Protein AF-A0A1Y6MAD8-F1 (afdb_monomer_lite)

Foldseek 3Di:
DDKFLALVCLVVPPDDPLLNVLVLCVQCVVPVSDRVSSSVVCVVLVEIEAEDDLPDALVNQVPDDPVSVVQLVQQLVAWPDKEPSDPFKIKTWDADDPSRHTYIYIYTCPRPHPSSVSSVVRHPD

Organism: NCBI:txid2204296

Radius of gyration: 13.49 Å; chains: 1; bounding box: 31×33×32 Å

Secondary structure (DSSP, 8-state):
-EEE--GGGGGGS---HHHHHHHHHHHHGGGTT-HHHHHHHHHHTT-EEEEE-TT--HHHHHTS-HHHHHHHHHHHHS-SEEE-SSSSEEEEEEE-STTS-EEEEEEETT---HHHHHHHHTTT-

pLDDT: mean 92.73, std 5.63, range [48.78, 97.12]

Sequence (125 aa):
MKLIKNIHDIAQLGLAPDIEQALIHNLTEPFDFDIEVTQATWNEINTTLYYIEPSDSDESLSQEDEAAQSMLRFVKNYPEFVDAISDSHLLALAIFTSDGGGCYVFASKLSQTHIVNELKIHLNN

Structure (mmCIF, N/CA/C/O backbone):
data_AF-A0A1Y6MAD8-F1
#
_entry.id   AF-A0A1Y6MAD8-F1
#
loop_
_atom_site.group_PDB
_atom_site.id
_atom_site.type_symbol
_atom_site.label_atom_id
_atom_site.label_alt_id
_atom_site.label_comp_id
_atom_site.label_asym_id
_atom_site.label_entity_id
_atom_site.label_seq_id
_atom_site.pdbx_PDB_ins_code
_atom_site.Cartn_x
_atom_site.Cartn_y
_atom_site.Cartn_z
_atom_site.occupancy
_atom_site.B_iso_or_equiv
_atom_site.auth_seq_id
_atom_site.auth_comp_id
_atom_site.auth_asym_id
_atom_site.auth_atom_id
_atom_site.pdbx_PDB_model_num
ATOM 1 N N . MET A 1 1 ? 1.267 6.493 11.642 1.00 93.69 1 MET A N 1
ATOM 2 C CA . MET A 1 1 ? 1.362 5.918 10.284 1.00 93.69 1 MET A CA 1
ATOM 3 C C . MET A 1 1 ? 2.820 5.665 9.942 1.00 93.69 1 MET A C 1
ATOM 5 O O . MET A 1 1 ? 3.694 6.364 10.445 1.00 93.69 1 MET A O 1
ATOM 9 N N . LYS A 1 2 ? 3.103 4.685 9.077 1.00 94.50 2 LYS A N 1
ATOM 10 C CA . LYS A 1 2 ? 4.455 4.440 8.548 1.00 94.50 2 LYS A CA 1
ATOM 11 C C . LYS A 1 2 ? 4.516 4.716 7.051 1.00 94.50 2 LYS A C 1
ATOM 13 O O . LYS A 1 2 ? 3.638 4.287 6.309 1.00 94.50 2 LYS A O 1
ATOM 18 N N . LEU A 1 3 ? 5.569 5.407 6.619 1.00 95.38 3 LEU A N 1
ATOM 19 C CA . LEU A 1 3 ? 5.901 5.615 5.211 1.00 95.38 3 LEU A CA 1
ATOM 20 C C . LEU A 1 3 ? 6.999 4.634 4.798 1.00 95.38 3 LEU A C 1
ATOM 22 O O . LEU A 1 3 ? 8.073 4.610 5.395 1.00 95.38 3 LEU A O 1
ATOM 26 N N . ILE A 1 4 ? 6.731 3.871 3.748 1.00 96.12 4 ILE A N 1
ATOM 27 C CA . ILE A 1 4 ? 7.609 2.862 3.177 1.00 96.12 4 ILE A CA 1
ATOM 28 C C . ILE A 1 4 ? 7.982 3.304 1.763 1.00 96.12 4 ILE A C 1
ATOM 30 O O . ILE A 1 4 ? 7.124 3.510 0.905 1.00 96.12 4 ILE A O 1
ATOM 34 N N . LYS A 1 5 ? 9.284 3.467 1.530 1.00 94.69 5 LYS A N 1
ATOM 35 C CA . LYS A 1 5 ? 9.858 3.763 0.205 1.00 94.69 5 LYS A CA 1
ATOM 36 C C . LYS A 1 5 ? 10.658 2.590 -0.352 1.00 94.69 5 LYS A C 1
ATOM 38 O O . LYS A 1 5 ? 10.936 2.549 -1.547 1.00 94.69 5 LYS A O 1
ATOM 43 N N . ASN A 1 6 ? 11.047 1.667 0.527 1.00 94.62 6 ASN A N 1
ATOM 44 C CA . ASN A 1 6 ? 11.770 0.467 0.169 1.00 94.62 6 ASN A CA 1
ATOM 45 C C . ASN A 1 6 ? 10.923 -0.769 0.484 1.00 94.62 6 ASN A C 1
ATOM 47 O O . ASN A 1 6 ? 10.481 -0.949 1.615 1.00 94.62 6 ASN A O 1
ATOM 51 N N . ILE A 1 7 ? 10.703 -1.621 -0.510 1.00 93.19 7 ILE A N 1
ATOM 52 C CA . ILE A 1 7 ? 9.883 -2.833 -0.394 1.00 93.19 7 ILE A CA 1
ATOM 53 C C . ILE A 1 7 ? 10.481 -3.805 0.624 1.00 93.19 7 ILE A C 1
ATOM 55 O O . ILE A 1 7 ? 9.743 -4.468 1.348 1.00 93.19 7 ILE A O 1
ATOM 59 N N . HIS A 1 8 ? 11.807 -3.835 0.760 1.00 91.81 8 HIS A N 1
ATOM 60 C CA . HIS A 1 8 ? 12.489 -4.663 1.756 1.00 91.81 8 HIS A CA 1
ATOM 61 C C . HIS A 1 8 ? 12.163 -4.250 3.202 1.00 91.81 8 HIS A C 1
ATOM 63 O O . HIS A 1 8 ? 12.273 -5.073 4.112 1.00 91.81 8 HIS A O 1
ATOM 69 N N . ASP A 1 9 ? 11.696 -3.017 3.435 1.00 94.81 9 ASP A N 1
ATOM 70 C CA . ASP A 1 9 ? 11.281 -2.557 4.767 1.00 94.81 9 ASP A CA 1
ATOM 71 C C . ASP A 1 9 ? 9.919 -3.135 5.192 1.00 94.81 9 ASP A C 1
ATOM 73 O O . ASP A 1 9 ? 9.567 -3.074 6.372 1.00 94.81 9 ASP A O 1
ATOM 77 N N . ILE A 1 10 ? 9.162 -3.752 4.274 1.00 93.12 10 ILE A N 1
ATOM 78 C CA . ILE A 1 10 ? 7.871 -4.387 4.585 1.00 93.12 10 ILE A CA 1
ATOM 79 C C . ILE A 1 10 ? 8.048 -5.515 5.612 1.00 93.12 10 ILE A C 1
ATOM 81 O O . ILE A 1 10 ? 7.243 -5.629 6.537 1.00 93.12 10 ILE A O 1
ATOM 85 N N . ALA A 1 11 ? 9.148 -6.271 5.534 1.00 90.12 11 ALA A N 1
ATOM 86 C CA . ALA A 1 11 ? 9.469 -7.335 6.491 1.00 90.12 11 ALA A CA 1
ATOM 87 C C . ALA A 1 11 ? 9.667 -6.820 7.935 1.00 90.12 11 ALA A C 1
ATOM 89 O O . ALA A 1 11 ? 9.636 -7.584 8.900 1.00 90.12 11 ALA A O 1
ATOM 90 N N . GLN A 1 12 ? 9.874 -5.510 8.112 1.00 91.06 12 GLN A N 1
ATOM 91 C CA . GLN A 1 12 ? 10.049 -4.875 9.421 1.00 91.06 12 GLN A CA 1
ATOM 92 C C . GLN A 1 12 ? 8.729 -4.357 10.010 1.00 91.06 12 GLN A C 1
ATOM 94 O O . GLN A 1 12 ? 8.705 -3.866 11.141 1.00 91.06 12 GLN A O 1
ATOM 99 N N . LEU A 1 13 ? 7.615 -4.472 9.278 1.00 90.00 13 LEU A N 1
ATOM 100 C CA . LEU A 1 13 ? 6.307 -3.998 9.731 1.00 90.00 13 LEU A CA 1
ATOM 101 C C . LEU A 1 13 ? 5.679 -4.900 10.802 1.00 90.00 13 LEU A C 1
ATOM 103 O O . LEU A 1 13 ? 4.738 -4.472 11.470 1.00 90.00 13 LEU A O 1
ATOM 107 N N . GLY A 1 14 ? 6.203 -6.117 10.993 1.00 90.06 14 GLY A N 1
ATOM 108 C CA . GLY A 1 14 ? 5.690 -7.070 11.980 1.00 90.06 14 GLY A CA 1
ATOM 109 C C . GLY A 1 14 ? 4.294 -7.592 11.634 1.00 90.06 14 GLY A C 1
ATOM 110 O O . GLY A 1 14 ? 3.493 -7.855 12.532 1.00 90.06 14 GLY A O 1
ATOM 111 N N . LEU A 1 15 ? 3.988 -7.691 10.337 1.00 91.94 15 LEU A N 1
ATOM 112 C CA . LEU A 1 15 ? 2.735 -8.246 9.833 1.00 91.94 15 LEU A CA 1
ATOM 113 C C . LEU A 1 15 ? 2.720 -9.772 9.997 1.00 91.94 15 LEU A C 1
ATOM 115 O O . LEU A 1 15 ? 3.758 -10.413 10.170 1.00 91.94 15 LEU A O 1
ATOM 119 N N . ALA A 1 16 ? 1.529 -10.370 9.944 1.00 92.88 16 ALA A N 1
ATOM 120 C CA . ALA A 1 16 ? 1.436 -11.822 9.851 1.00 92.88 16 ALA A CA 1
ATOM 121 C C . ALA A 1 16 ? 2.032 -12.294 8.504 1.00 92.88 16 ALA A C 1
ATOM 123 O O . ALA A 1 16 ? 1.851 -11.595 7.502 1.00 92.88 16 ALA A O 1
ATOM 124 N N . PRO A 1 17 ? 2.721 -13.453 8.448 1.00 92.38 17 PRO A N 1
ATOM 125 C CA . PRO A 1 17 ? 3.435 -13.886 7.243 1.00 92.38 17 PRO A CA 1
ATOM 126 C C . PRO A 1 17 ? 2.563 -13.982 5.985 1.00 92.38 17 PRO A C 1
ATOM 128 O O . PRO A 1 17 ? 3.023 -13.678 4.891 1.00 92.38 17 PRO A O 1
ATOM 131 N N . ASP A 1 18 ? 1.301 -14.381 6.134 1.00 92.69 18 ASP A N 1
ATOM 132 C CA . ASP A 1 18 ? 0.318 -14.456 5.052 1.00 92.69 18 ASP A CA 1
ATOM 133 C C . ASP A 1 18 ? -0.035 -13.070 4.493 1.00 92.69 18 ASP A C 1
ATOM 135 O O . ASP A 1 18 ? -0.110 -12.886 3.279 1.00 92.69 18 ASP A O 1
ATOM 139 N N . ILE A 1 19 ? -0.191 -12.076 5.371 1.00 94.06 19 ILE A N 1
ATOM 140 C CA . ILE A 1 19 ? -0.493 -10.691 4.996 1.00 94.06 19 ILE A CA 1
ATOM 141 C C . ILE A 1 19 ? 0.719 -10.044 4.325 1.00 94.06 19 ILE A C 1
ATOM 143 O O . ILE A 1 19 ? 0.568 -9.347 3.326 1.00 94.06 19 ILE A O 1
ATOM 147 N N . GLU A 1 20 ? 1.916 -10.282 4.861 1.00 94.50 20 GLU A N 1
ATOM 148 C CA . GLU A 1 20 ? 3.169 -9.789 4.289 1.00 94.50 20 GLU A CA 1
ATOM 149 C C . GLU A 1 20 ? 3.382 -10.328 2.871 1.00 94.50 20 GLU A C 1
ATOM 151 O O . GLU A 1 20 ? 3.619 -9.555 1.943 1.00 94.50 20 GLU A O 1
ATOM 156 N N . GLN A 1 21 ? 3.234 -11.643 2.687 1.00 93.44 21 GLN A N 1
ATOM 157 C CA . GLN A 1 21 ? 3.355 -12.277 1.376 1.00 93.44 21 GLN A CA 1
ATOM 158 C C . GLN A 1 21 ? 2.311 -11.752 0.393 1.00 93.44 21 GLN A C 1
ATOM 160 O O . GLN A 1 21 ? 2.657 -11.450 -0.747 1.00 93.44 21 GLN A O 1
ATOM 165 N N . ALA A 1 22 ? 1.056 -11.603 0.828 1.00 94.25 22 ALA A N 1
ATOM 166 C CA . ALA A 1 22 ? 0.001 -11.045 -0.009 1.00 94.25 22 ALA A CA 1
ATOM 167 C C . ALA A 1 22 ? 0.298 -9.594 -0.412 1.00 94.25 22 ALA A C 1
ATOM 169 O O . ALA A 1 22 ? 0.118 -9.233 -1.573 1.00 94.25 22 ALA A O 1
ATOM 170 N N . LEU A 1 23 ? 0.794 -8.771 0.516 1.00 95.62 23 LEU A N 1
ATOM 171 C CA . LEU A 1 23 ? 1.191 -7.395 0.229 1.00 95.62 23 LEU A CA 1
ATOM 172 C C . LEU A 1 23 ? 2.326 -7.348 -0.792 1.00 95.62 23 LEU A C 1
ATOM 174 O O . LEU A 1 23 ? 2.171 -6.696 -1.819 1.00 95.62 23 LEU A O 1
ATOM 178 N N . ILE A 1 24 ? 3.424 -8.071 -0.559 1.00 95.38 24 ILE A N 1
ATOM 179 C CA . ILE A 1 24 ? 4.559 -8.103 -1.493 1.00 95.38 24 ILE A CA 1
ATOM 180 C C . ILE A 1 24 ? 4.100 -8.594 -2.867 1.00 95.38 24 ILE A C 1
ATOM 182 O O . ILE A 1 24 ? 4.400 -7.944 -3.860 1.00 95.38 24 ILE A O 1
ATOM 186 N N . HIS A 1 25 ? 3.321 -9.677 -2.923 1.00 94.62 25 HIS A N 1
ATOM 187 C CA . HIS A 1 25 ? 2.791 -10.216 -4.174 1.00 94.62 25 HIS A CA 1
ATOM 188 C C . HIS A 1 25 ? 1.994 -9.174 -4.967 1.00 94.62 25 HIS A C 1
ATOM 190 O O . HIS A 1 25 ? 2.193 -9.051 -6.168 1.00 94.62 25 HIS A O 1
ATOM 196 N 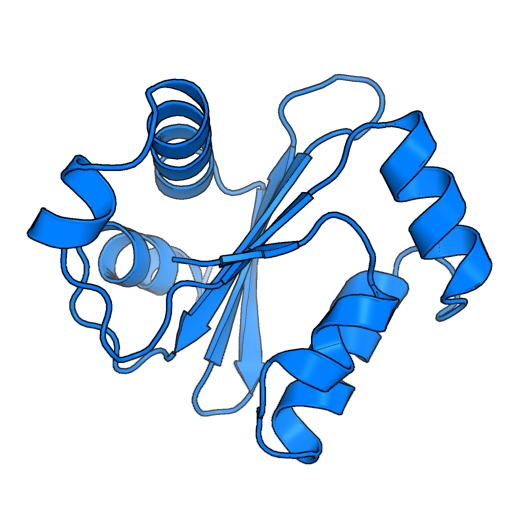N . ASN A 1 26 ? 1.110 -8.410 -4.316 1.00 94.56 26 ASN A N 1
ATOM 197 C CA . ASN A 1 26 ? 0.322 -7.376 -4.995 1.00 94.56 26 ASN A CA 1
ATOM 198 C C . ASN A 1 26 ? 1.179 -6.189 -5.457 1.00 94.56 26 ASN A C 1
ATOM 200 O O . ASN A 1 26 ? 0.937 -5.640 -6.524 1.00 94.56 26 ASN A O 1
ATOM 204 N N . LEU A 1 27 ? 2.190 -5.789 -4.679 1.00 94.94 27 LEU A N 1
ATOM 205 C CA . LEU A 1 27 ? 3.062 -4.671 -5.055 1.00 94.94 27 LEU A CA 1
ATOM 206 C C . LEU A 1 27 ? 4.005 -5.024 -6.214 1.00 94.94 27 LEU A C 1
ATOM 208 O O . LEU A 1 27 ? 4.383 -4.130 -6.970 1.00 94.94 27 LEU A O 1
ATOM 212 N N . THR A 1 28 ? 4.394 -6.296 -6.345 1.00 95.50 28 THR A N 1
ATOM 213 C CA . THR A 1 28 ? 5.316 -6.766 -7.389 1.00 95.50 28 THR A CA 1
ATOM 214 C C . THR A 1 28 ? 4.614 -7.372 -8.608 1.00 95.50 28 THR A C 1
ATOM 216 O O . THR A 1 28 ? 5.266 -7.564 -9.633 1.00 95.50 28 THR A O 1
ATOM 219 N N . GLU A 1 29 ? 3.304 -7.638 -8.548 1.00 94.38 29 GLU A N 1
ATOM 220 C CA . GLU A 1 29 ? 2.513 -8.191 -9.663 1.00 94.38 29 GLU A CA 1
ATOM 221 C C . GLU A 1 29 ? 2.683 -7.414 -10.984 1.00 94.38 29 GLU A C 1
ATOM 223 O O . GLU A 1 29 ? 2.936 -8.058 -12.006 1.00 94.38 29 GLU A O 1
ATOM 228 N N . PRO A 1 30 ? 2.682 -6.063 -11.007 1.00 91.25 30 PRO A N 1
ATOM 229 C CA . PRO A 1 30 ? 2.884 -5.311 -12.250 1.00 91.25 30 PRO A CA 1
ATOM 230 C C . PRO A 1 30 ? 4.299 -5.431 -12.843 1.00 91.25 30 PRO A C 1
ATOM 232 O O . PRO A 1 30 ? 4.541 -4.963 -13.955 1.00 91.25 30 PRO A O 1
ATOM 235 N N . PHE A 1 31 ? 5.238 -6.023 -12.101 1.00 93.62 31 PHE A N 1
ATOM 236 C CA . PHE A 1 31 ? 6.672 -6.065 -12.394 1.00 93.62 31 PHE A CA 1
ATOM 237 C C . PHE A 1 31 ? 7.196 -7.507 -12.428 1.00 93.62 31 PHE A C 1
ATOM 239 O O . PHE A 1 31 ? 8.293 -7.793 -11.945 1.00 93.62 31 PHE A O 1
ATOM 246 N N . ASP A 1 32 ? 6.387 -8.431 -12.953 1.00 94.56 32 ASP A N 1
ATOM 247 C CA . ASP A 1 32 ? 6.713 -9.858 -13.084 1.00 94.56 32 ASP A CA 1
ATOM 248 C C . ASP A 1 32 ? 7.097 -10.531 -11.751 1.00 94.56 32 ASP A C 1
ATOM 250 O O . ASP A 1 32 ? 7.845 -11.511 -11.717 1.00 94.56 32 ASP A O 1
ATOM 254 N N . PHE A 1 33 ? 6.566 -10.013 -10.640 1.00 94.19 33 PHE A N 1
ATOM 255 C CA . PHE A 1 33 ? 6.862 -10.453 -9.277 1.00 94.19 33 PHE A CA 1
ATOM 256 C C . PHE A 1 33 ? 8.332 -10.284 -8.850 1.00 94.19 33 PHE A C 1
ATOM 258 O O . PHE A 1 33 ? 8.768 -10.897 -7.871 1.00 94.19 33 PHE A O 1
ATOM 265 N N . ASP A 1 34 ? 9.100 -9.435 -9.540 1.00 96.50 34 ASP A N 1
ATOM 266 C CA . ASP A 1 34 ? 10.504 -9.166 -9.229 1.00 96.50 34 ASP A CA 1
ATOM 267 C C . ASP A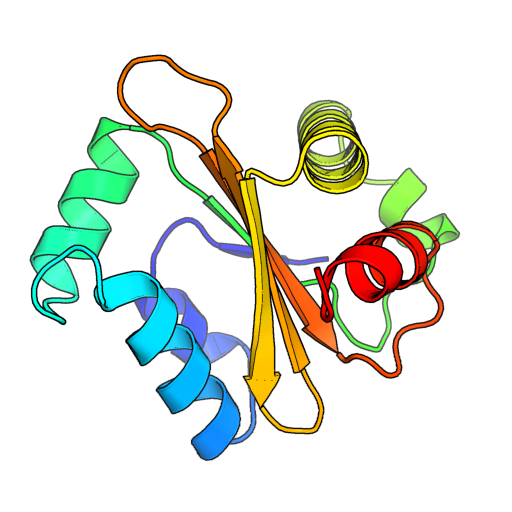 1 34 ? 10.641 -7.963 -8.282 1.00 96.50 34 ASP A C 1
ATOM 269 O O . ASP A 1 34 ? 10.323 -6.818 -8.620 1.00 96.50 34 ASP A O 1
ATOM 273 N N . ILE A 1 35 ? 11.131 -8.223 -7.067 1.00 95.00 35 ILE A N 1
ATOM 274 C CA . ILE A 1 35 ? 11.301 -7.206 -6.018 1.00 95.00 35 ILE A CA 1
ATOM 275 C C . ILE A 1 35 ? 12.315 -6.133 -6.428 1.00 95.00 35 ILE A C 1
ATOM 277 O O . ILE A 1 35 ? 12.100 -4.955 -6.146 1.00 95.00 35 ILE A O 1
ATOM 281 N N . GLU A 1 36 ? 13.407 -6.511 -7.093 1.00 96.19 36 GLU A N 1
ATOM 282 C CA . GLU A 1 36 ? 14.469 -5.571 -7.452 1.00 96.19 36 GLU A CA 1
ATOM 283 C C . GLU A 1 36 ? 14.021 -4.658 -8.594 1.00 96.19 36 GLU A C 1
ATOM 285 O O . GLU A 1 36 ? 14.275 -3.452 -8.550 1.00 96.19 36 GLU A O 1
ATOM 290 N N . VAL A 1 37 ? 13.286 -5.199 -9.573 1.00 96.31 37 VAL A N 1
ATOM 291 C CA . VAL A 1 37 ? 12.648 -4.395 -10.629 1.00 96.31 37 VAL A CA 1
ATOM 292 C C . VAL A 1 37 ? 11.612 -3.454 -10.023 1.00 96.31 37 VAL A C 1
ATOM 294 O O . VAL A 1 37 ? 11.659 -2.253 -10.283 1.00 96.31 37 VAL A O 1
ATOM 297 N N . THR A 1 38 ? 10.736 -3.967 -9.154 1.00 95.81 38 THR A N 1
ATOM 298 C CA . THR A 1 38 ? 9.714 -3.153 -8.480 1.00 95.81 38 THR A CA 1
ATOM 299 C C . THR A 1 38 ? 10.359 -2.001 -7.704 1.00 95.81 38 THR A C 1
ATOM 301 O O . THR A 1 38 ? 9.958 -0.847 -7.853 1.00 95.81 38 THR A O 1
ATOM 304 N N . GLN A 1 39 ? 11.408 -2.280 -6.924 1.00 96.25 39 GLN A N 1
ATOM 305 C CA . GLN A 1 39 ? 12.127 -1.262 -6.160 1.00 96.25 39 GLN A CA 1
ATOM 306 C C . GLN A 1 39 ? 12.816 -0.231 -7.061 1.00 96.25 39 GLN A C 1
ATOM 308 O O . GLN A 1 39 ? 12.796 0.966 -6.757 1.00 96.25 39 GLN A O 1
ATOM 313 N N . ALA A 1 40 ? 13.447 -0.676 -8.151 1.00 96.38 40 ALA A N 1
ATOM 314 C CA . ALA A 1 40 ? 14.090 0.214 -9.109 1.00 96.38 40 ALA A CA 1
ATOM 315 C C . ALA A 1 40 ? 13.066 1.166 -9.740 1.00 96.38 40 ALA A C 1
ATOM 317 O O . ALA A 1 40 ? 13.301 2.375 -9.765 1.00 96.38 40 ALA A O 1
ATOM 318 N N . THR A 1 41 ? 11.905 0.648 -10.147 1.00 94.31 41 THR A N 1
ATOM 319 C CA . THR A 1 41 ? 10.819 1.471 -10.679 1.00 94.31 41 THR A CA 1
ATOM 320 C C . THR A 1 41 ? 10.275 2.425 -9.622 1.00 94.31 41 THR A C 1
ATOM 322 O O . THR A 1 41 ? 10.165 3.615 -9.895 1.00 94.31 41 THR A O 1
ATOM 325 N N . TRP A 1 42 ? 10.020 1.977 -8.389 1.00 95.00 42 TRP A N 1
ATOM 326 C CA . TRP A 1 42 ? 9.554 2.868 -7.317 1.00 95.00 42 TRP A CA 1
ATOM 327 C C . TRP A 1 42 ? 10.491 4.053 -7.087 1.00 95.00 42 TRP A C 1
ATOM 329 O O . TRP A 1 42 ? 10.020 5.171 -6.886 1.00 95.00 42 TRP A O 1
ATOM 339 N N . ASN A 1 43 ? 11.802 3.826 -7.170 1.00 95.00 43 ASN A N 1
ATOM 340 C CA . ASN A 1 43 ? 12.795 4.892 -7.070 1.00 95.00 43 ASN A CA 1
ATOM 341 C C . ASN A 1 43 ? 12.747 5.855 -8.268 1.00 95.00 43 ASN A C 1
ATOM 343 O O . ASN A 1 43 ? 12.941 7.053 -8.082 1.00 95.00 43 ASN A O 1
ATOM 347 N N . GLU A 1 44 ? 12.498 5.352 -9.479 1.00 94.62 44 GLU A N 1
ATOM 348 C CA . GLU A 1 44 ? 12.421 6.158 -10.703 1.00 94.62 44 GLU A CA 1
ATOM 349 C C . GLU A 1 44 ? 11.192 7.078 -10.706 1.00 94.62 44 GLU A C 1
ATOM 351 O O . GLU A 1 44 ? 11.322 8.283 -10.920 1.00 94.62 44 GLU A O 1
ATOM 356 N N . ILE A 1 45 ? 10.016 6.529 -10.390 1.00 93.12 45 ILE A N 1
ATOM 357 C CA . ILE A 1 45 ? 8.728 7.247 -10.430 1.00 93.12 45 ILE A CA 1
ATOM 358 C C . ILE A 1 45 ? 8.272 7.760 -9.054 1.00 93.12 45 ILE A C 1
ATOM 360 O O . ILE A 1 45 ? 7.134 8.190 -8.888 1.00 93.12 45 ILE A O 1
ATOM 364 N N . ASN A 1 46 ? 9.154 7.733 -8.049 1.00 91.19 46 ASN A N 1
ATOM 365 C CA . ASN A 1 46 ? 8.899 8.188 -6.673 1.00 91.19 46 ASN A CA 1
ATOM 366 C C . ASN A 1 46 ? 7.647 7.568 -6.024 1.00 91.19 46 ASN A C 1
ATOM 368 O O . ASN A 1 46 ? 6.923 8.236 -5.281 1.00 91.19 46 ASN A O 1
ATOM 372 N N . THR A 1 47 ? 7.400 6.286 -6.290 1.00 93.19 47 THR A N 1
ATOM 373 C CA . THR A 1 47 ? 6.266 5.568 -5.701 1.00 93.19 47 THR A CA 1
ATOM 374 C C . THR A 1 47 ? 6.524 5.245 -4.236 1.00 93.19 47 THR A C 1
ATOM 376 O O . THR A 1 47 ? 7.646 4.939 -3.829 1.00 93.19 47 THR A O 1
ATOM 379 N N . THR A 1 48 ? 5.475 5.343 -3.424 1.00 94.88 48 THR A N 1
ATOM 380 C CA . THR A 1 48 ? 5.556 5.123 -1.975 1.00 94.88 48 THR A CA 1
ATOM 381 C C . THR A 1 48 ? 4.377 4.316 -1.453 1.00 94.88 48 THR A C 1
ATOM 383 O O . THR A 1 48 ? 3.334 4.239 -2.096 1.00 94.88 48 THR A O 1
ATOM 386 N N . LEU A 1 49 ? 4.531 3.731 -0.268 1.00 96.75 49 LEU A N 1
ATOM 387 C CA . LEU A 1 49 ? 3.482 3.021 0.452 1.00 96.75 49 LEU A CA 1
ATOM 388 C C . LEU A 1 49 ? 3.277 3.647 1.831 1.00 96.75 49 LEU A C 1
ATOM 390 O O . LEU A 1 49 ? 4.211 3.771 2.617 1.00 96.75 49 LEU A O 1
ATOM 394 N N . TYR A 1 50 ? 2.035 3.983 2.147 1.00 96.62 50 TYR A N 1
ATOM 395 C CA . TYR A 1 50 ? 1.605 4.394 3.473 1.00 96.62 50 TYR A CA 1
ATOM 396 C C . TYR A 1 50 ? 0.907 3.230 4.168 1.00 96.62 50 TYR A C 1
ATOM 398 O O . TYR A 1 50 ? -0.126 2.747 3.706 1.00 96.62 50 TYR A O 1
ATOM 406 N N . TYR A 1 51 ? 1.454 2.788 5.297 1.00 96.75 51 TYR A N 1
ATOM 407 C CA . TYR A 1 51 ? 0.806 1.819 6.169 1.00 96.75 51 TYR A CA 1
ATOM 408 C C . TYR A 1 51 ? 0.095 2.541 7.314 1.00 96.75 51 TYR A C 1
ATOM 410 O O . TYR A 1 51 ? 0.740 3.148 8.177 1.00 96.75 51 TYR A O 1
ATOM 418 N N . ILE A 1 52 ? -1.237 2.465 7.311 1.00 96.44 52 ILE A N 1
ATOM 419 C CA . ILE A 1 52 ? -2.081 2.928 8.415 1.00 96.44 52 ILE A CA 1
ATOM 420 C C . ILE A 1 52 ? -2.135 1.807 9.446 1.00 96.44 52 ILE A C 1
ATOM 422 O O . ILE A 1 52 ? -2.764 0.765 9.231 1.00 96.44 52 ILE A O 1
ATOM 426 N N . GLU A 1 53 ? -1.456 2.027 10.565 1.00 94.12 53 GLU A N 1
ATOM 427 C CA . GLU A 1 53 ? -1.335 1.037 11.622 1.00 94.12 53 GLU A CA 1
ATOM 428 C C . GLU A 1 53 ? -2.676 0.874 12.356 1.00 94.12 53 GLU A C 1
ATOM 430 O O . GLU A 1 53 ? -3.458 1.820 12.450 1.00 94.12 53 GLU A O 1
ATOM 435 N N . PRO A 1 54 ? -2.959 -0.297 12.954 1.00 91.12 54 PRO A N 1
ATOM 436 C CA . PRO A 1 54 ? -4.173 -0.494 13.747 1.00 91.12 54 PRO A CA 1
ATOM 437 C 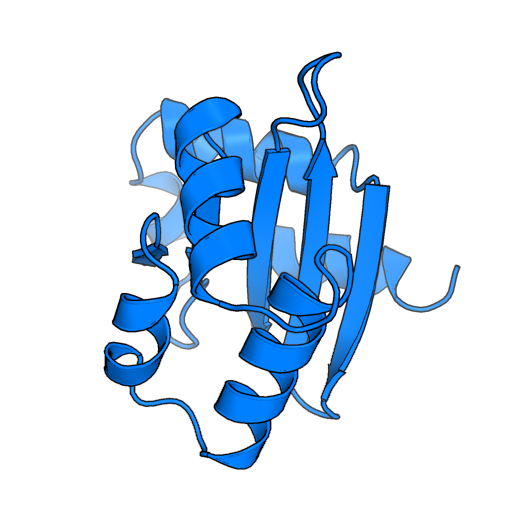C . PRO A 1 54 ? -4.331 0.487 14.920 1.00 91.12 54 PRO A C 1
ATOM 439 O O . PRO A 1 54 ? -5.445 0.696 15.392 1.00 91.12 54 PRO A O 1
ATOM 442 N N . SER A 1 55 ? -3.226 1.060 15.406 1.00 92.62 55 SER A N 1
ATOM 443 C CA . SER A 1 55 ? -3.206 2.076 16.462 1.00 92.62 55 SER A CA 1
ATOM 444 C C . SER A 1 55 ? -3.404 3.507 15.957 1.00 92.62 55 SER A C 1
ATOM 446 O O . SER A 1 55 ? -3.539 4.411 16.781 1.00 92.62 55 SER A O 1
ATOM 448 N N . ASP A 1 56 ? -3.379 3.736 14.640 1.00 95.31 56 ASP A N 1
ATOM 449 C CA . ASP A 1 56 ? -3.609 5.062 14.076 1.00 95.31 56 ASP A CA 1
ATOM 450 C C . ASP A 1 56 ? -5.079 5.478 14.222 1.00 95.31 56 ASP A C 1
ATOM 452 O O . ASP A 1 56 ? -6.010 4.680 14.106 1.00 95.31 56 ASP A O 1
ATOM 456 N N . SER A 1 57 ? -5.277 6.770 14.456 1.00 95.31 57 SER A N 1
ATOM 457 C CA . SER A 1 57 ? -6.576 7.431 14.556 1.00 95.31 57 SER A CA 1
ATOM 458 C C . SER A 1 57 ? -6.611 8.627 13.611 1.00 95.31 57 SER A C 1
ATOM 460 O O . SER A 1 57 ? -5.569 9.097 13.161 1.00 95.31 57 SER A O 1
ATOM 462 N N . ASP A 1 58 ? -7.793 9.172 13.329 1.00 94.69 58 ASP A N 1
ATOM 463 C CA . ASP A 1 58 ? -7.879 10.388 12.510 1.00 94.69 58 ASP A CA 1
ATOM 464 C C . ASP A 1 58 ? -7.125 11.568 13.145 1.00 94.69 58 ASP A C 1
ATOM 466 O O . ASP A 1 58 ? -6.551 12.390 12.433 1.00 94.69 58 ASP A O 1
ATOM 470 N N . GLU A 1 59 ? -7.060 11.620 14.481 1.00 95.06 59 GLU A N 1
ATOM 471 C CA . GLU A 1 59 ? -6.253 12.608 15.196 1.00 95.06 59 GLU A CA 1
ATOM 472 C C . GLU A 1 59 ? -4.762 12.413 14.904 1.00 95.06 59 GLU A C 1
ATOM 474 O O . GLU A 1 59 ? -4.107 13.375 14.510 1.00 95.06 59 GLU A O 1
ATOM 479 N N . SER A 1 60 ? -4.226 11.189 15.005 1.00 94.81 60 SER A N 1
ATOM 480 C CA . SER A 1 60 ? -2.803 10.948 14.719 1.00 94.81 60 SER A CA 1
ATOM 481 C C . SER A 1 60 ? -2.459 11.217 13.256 1.00 94.81 60 SER A C 1
ATOM 483 O O . SER A 1 60 ? -1.461 11.878 12.982 1.00 94.81 60 SER A O 1
ATOM 485 N N . LEU A 1 61 ? -3.323 10.807 12.323 1.00 94.19 61 LEU A N 1
ATOM 486 C CA . LEU A 1 61 ? -3.150 11.085 10.895 1.00 94.19 61 LEU A CA 1
ATOM 487 C C . LEU A 1 61 ? -3.198 12.590 10.581 1.00 94.19 61 LEU A C 1
ATOM 489 O O . LEU A 1 61 ? -2.518 13.046 9.666 1.00 94.19 61 LEU A O 1
ATOM 493 N N . SER A 1 62 ? -3.957 13.381 11.348 1.00 92.44 62 SER A N 1
ATOM 494 C CA . SER A 1 62 ? -4.013 14.844 11.186 1.00 92.44 62 SER A CA 1
ATOM 495 C C . SER A 1 62 ? -2.746 15.579 11.644 1.00 92.44 62 SER A C 1
ATOM 497 O O . SER A 1 62 ? -2.579 16.754 11.317 1.00 92.44 62 SER A O 1
ATOM 499 N N . GLN A 1 63 ? -1.874 14.910 12.410 1.00 94.12 63 GLN A N 1
ATOM 500 C CA . GLN A 1 63 ? -0.592 15.457 12.872 1.00 94.12 63 GLN A CA 1
ATOM 501 C C . GLN A 1 63 ? 0.582 15.119 11.942 1.00 94.12 63 GLN A C 1
ATOM 503 O O . GLN A 1 63 ? 1.686 15.617 12.158 1.00 94.12 63 GLN A O 1
ATOM 508 N N . GLU A 1 64 ? 0.362 14.286 10.921 1.00 94.69 64 GLU A N 1
ATOM 509 C CA . GLU A 1 64 ? 1.353 14.013 9.877 1.00 94.69 64 GLU A CA 1
ATOM 510 C C . GLU A 1 64 ? 1.656 15.288 9.071 1.00 94.69 64 GLU A C 1
ATOM 512 O O . GLU A 1 64 ? 0.882 16.249 9.074 1.00 94.69 64 GLU A O 1
ATOM 517 N N . ASP A 1 65 ? 2.783 15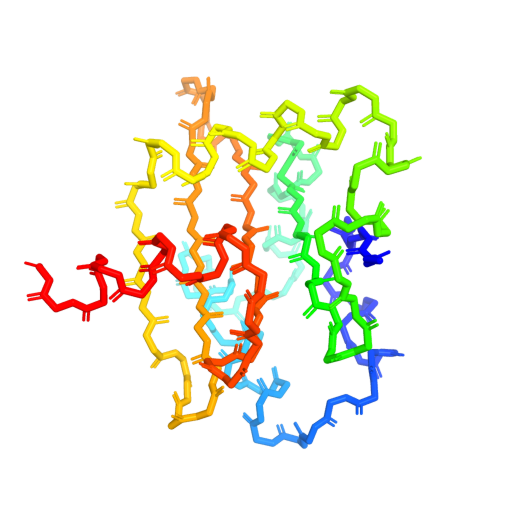.320 8.363 1.00 94.38 65 ASP A N 1
ATOM 518 C CA . ASP A 1 65 ? 3.143 16.492 7.563 1.00 94.38 65 ASP A CA 1
ATOM 519 C C . ASP A 1 65 ? 2.168 16.751 6.391 1.00 94.38 65 ASP A C 1
ATOM 521 O O . ASP A 1 65 ? 1.398 15.887 5.962 1.00 94.38 65 ASP A O 1
ATOM 525 N N . GLU A 1 66 ? 2.192 17.974 5.849 1.00 93.56 66 GLU A N 1
ATOM 526 C CA . GLU A 1 66 ? 1.272 18.389 4.778 1.00 93.56 66 GLU A CA 1
ATOM 527 C C . GLU A 1 66 ? 1.411 17.530 3.508 1.00 93.56 66 GLU A C 1
ATOM 529 O O . GLU A 1 66 ? 0.437 17.351 2.769 1.00 93.56 66 GLU A O 1
ATOM 534 N N . ALA A 1 67 ? 2.602 16.983 3.245 1.00 91.19 67 ALA A N 1
ATOM 535 C CA . ALA A 1 67 ? 2.836 16.131 2.086 1.00 91.19 67 ALA A CA 1
ATOM 536 C C . ALA A 1 67 ? 2.112 14.789 2.257 1.00 91.19 67 ALA A C 1
ATOM 538 O O . ALA A 1 67 ? 1.345 14.394 1.378 1.00 91.19 67 ALA A O 1
ATOM 539 N N . ALA A 1 68 ? 2.271 14.142 3.411 1.00 93.06 68 ALA A N 1
ATOM 540 C CA . ALA A 1 68 ? 1.556 12.928 3.776 1.00 93.06 68 ALA A CA 1
ATOM 541 C C . ALA A 1 68 ? 0.038 13.146 3.769 1.00 93.06 68 ALA A C 1
ATOM 543 O O . ALA A 1 68 ? -0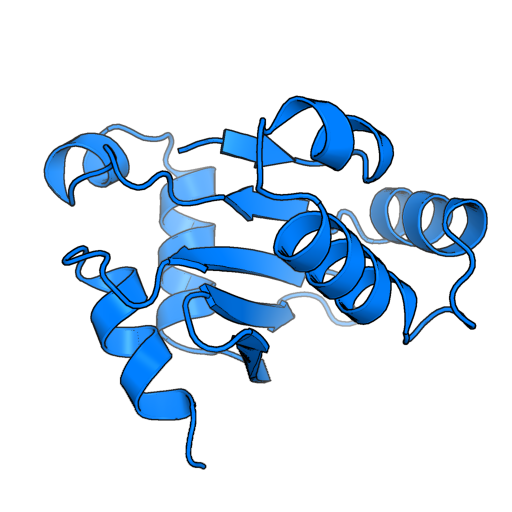.688 12.399 3.114 1.00 93.06 68 ALA A O 1
ATOM 544 N N . GLN A 1 69 ? -0.456 14.215 4.400 1.00 93.81 69 GLN A N 1
ATOM 545 C CA . GLN A 1 69 ? -1.889 14.530 4.398 1.00 93.81 69 GLN A CA 1
ATOM 546 C C . GLN A 1 69 ? -2.438 14.757 2.985 1.00 93.81 69 GLN A C 1
ATOM 548 O O . GLN A 1 69 ? -3.565 14.362 2.673 1.00 93.81 69 GLN A O 1
ATOM 553 N N . SER A 1 70 ? -1.659 15.387 2.106 1.00 92.56 70 SER A N 1
ATOM 554 C CA . SER A 1 70 ? -2.045 15.586 0.708 1.00 92.56 70 SER A CA 1
ATOM 555 C C . SER A 1 70 ? -2.123 14.270 -0.061 1.00 92.56 70 SER A C 1
ATOM 557 O O . SER A 1 70 ? -3.110 14.059 -0.764 1.00 92.56 70 SER A O 1
ATOM 559 N N . MET A 1 71 ? -1.164 13.361 0.135 1.00 92.75 71 MET A N 1
ATOM 560 C CA . MET A 1 71 ? -1.189 12.023 -0.468 1.00 92.75 71 MET A CA 1
ATOM 561 C C . MET A 1 71 ? -2.384 11.201 0.019 1.00 92.75 71 MET A C 1
ATOM 563 O O . MET A 1 71 ? -3.136 10.663 -0.790 1.00 92.75 71 MET A O 1
ATOM 567 N N . LEU A 1 72 ? -2.629 11.182 1.332 1.00 93.88 72 LEU A N 1
ATOM 568 C CA . LEU A 1 72 ? -3.778 10.495 1.924 1.00 93.88 72 LEU A CA 1
ATOM 569 C C . LEU A 1 72 ? -5.105 11.044 1.383 1.00 93.88 72 LEU A C 1
ATOM 571 O O . LEU A 1 72 ? -5.997 10.274 1.033 1.00 93.88 72 LEU A O 1
ATOM 575 N N . ARG A 1 73 ? -5.243 12.373 1.260 1.00 93.12 73 ARG A N 1
ATOM 576 C CA . ARG A 1 73 ? -6.426 12.993 0.637 1.00 93.12 73 ARG A CA 1
ATOM 577 C C . ARG A 1 73 ? -6.569 12.607 -0.832 1.00 93.12 73 ARG A C 1
ATOM 579 O O . ARG A 1 73 ? -7.698 12.415 -1.273 1.00 93.12 73 ARG A O 1
ATOM 586 N N . PHE A 1 74 ? -5.470 12.510 -1.574 1.00 93.38 74 PHE A N 1
ATOM 587 C CA . PHE A 1 74 ? -5.505 12.137 -2.984 1.00 93.38 74 PHE A CA 1
ATOM 588 C C . PHE A 1 74 ? -6.001 10.700 -3.160 1.00 93.38 74 PHE A C 1
ATOM 590 O O . PHE A 1 74 ? -7.029 10.509 -3.802 1.00 93.38 74 PHE A O 1
ATOM 597 N N . VAL A 1 75 ? -5.371 9.728 -2.489 1.00 94.50 75 VAL A N 1
ATOM 598 C CA . VAL A 1 75 ? -5.764 8.305 -2.552 1.00 94.50 75 VAL A CA 1
ATOM 599 C C . VAL A 1 75 ? -7.204 8.094 -2.118 1.00 94.50 75 VAL A C 1
ATOM 601 O O . VAL A 1 75 ? -7.932 7.317 -2.721 1.00 94.50 75 VAL A O 1
ATOM 604 N N . LYS A 1 76 ? -7.640 8.821 -1.088 1.00 92.94 76 LYS A N 1
ATOM 605 C CA . LYS A 1 76 ? -9.018 8.757 -0.607 1.00 92.94 76 LYS A CA 1
ATOM 606 C C . LYS A 1 76 ? -10.038 9.206 -1.658 1.00 92.94 76 LYS A C 1
ATOM 608 O O . LYS A 1 76 ? -11.112 8.629 -1.740 1.00 92.94 76 LYS A O 1
ATOM 613 N N . ASN A 1 77 ? -9.741 10.277 -2.394 1.00 91.88 77 ASN A N 1
ATOM 614 C CA . ASN A 1 77 ? -10.709 10.914 -3.292 1.00 91.88 77 ASN A CA 1
ATOM 615 C C . ASN A 1 77 ? -10.641 10.374 -4.727 1.00 91.88 77 ASN A C 1
ATOM 617 O O . ASN A 1 77 ? -11.641 10.421 -5.440 1.00 91.88 77 ASN A O 1
ATOM 621 N N . TYR A 1 78 ? -9.467 9.910 -5.147 1.00 92.19 78 TYR A N 1
ATOM 622 C CA . TYR A 1 78 ? -9.184 9.461 -6.506 1.00 92.19 78 TYR A CA 1
ATOM 623 C C . TYR A 1 78 ? -8.352 8.173 -6.477 1.00 92.19 78 TYR A C 1
ATOM 625 O O . TYR A 1 78 ? -7.215 8.190 -6.933 1.00 92.19 78 TYR A O 1
ATOM 633 N N . PRO A 1 79 ? -8.856 7.071 -5.895 1.00 93.81 79 PRO A N 1
ATOM 634 C CA . PRO A 1 79 ? -8.157 5.803 -5.999 1.00 93.81 79 PRO A CA 1
ATOM 635 C C . PRO A 1 79 ? -8.281 5.259 -7.426 1.00 93.81 79 PRO A C 1
ATOM 637 O O . PRO A 1 79 ? -9.383 5.135 -7.963 1.00 93.81 79 PRO A O 1
ATOM 640 N N . GLU A 1 80 ? -7.156 4.880 -8.018 1.00 91.75 80 GLU A N 1
ATOM 641 C CA . GLU A 1 80 ? -7.099 4.129 -9.272 1.00 91.75 80 GLU A CA 1
ATOM 642 C C . GLU A 1 80 ? -7.579 2.691 -9.070 1.00 91.75 80 GLU A C 1
ATOM 644 O O . GLU A 1 80 ? -8.214 2.111 -9.949 1.00 91.75 80 GLU A O 1
ATOM 649 N N . PHE A 1 81 ? -7.279 2.118 -7.906 1.00 89.12 81 PHE A N 1
ATOM 650 C CA . PHE A 1 81 ? -7.636 0.752 -7.554 1.00 89.12 81 PHE A CA 1
ATOM 651 C C . PHE A 1 81 ? -7.730 0.598 -6.037 1.00 89.12 81 PHE A C 1
ATOM 653 O O . PHE A 1 81 ? -6.930 1.178 -5.301 1.00 89.12 81 PHE A O 1
ATOM 660 N N . VAL A 1 82 ? -8.691 -0.201 -5.571 1.00 94.00 82 VAL A N 1
ATOM 661 C CA . VAL A 1 82 ? -8.797 -0.629 -4.173 1.00 94.00 82 VAL A CA 1
ATOM 662 C C . VAL A 1 82 ? -9.202 -2.092 -4.133 1.00 94.00 82 VAL A C 1
ATOM 664 O O . VAL A 1 82 ? -10.252 -2.444 -4.661 1.00 94.00 82 VAL A O 1
ATOM 667 N N . ASP A 1 83 ? -8.415 -2.924 -3.457 1.00 93.31 83 ASP A N 1
ATOM 668 C CA . ASP A 1 83 ? -8.686 -4.359 -3.371 1.00 93.31 83 ASP A CA 1
ATOM 669 C C . ASP A 1 83 ? -8.365 -4.959 -2.006 1.00 93.31 83 ASP A C 1
ATOM 671 O O . ASP A 1 83 ? -7.590 -4.442 -1.193 1.00 93.31 83 ASP A O 1
ATOM 675 N N . ALA A 1 84 ? -9.029 -6.075 -1.744 1.00 92.81 84 ALA A N 1
ATOM 676 C CA . ALA A 1 84 ? -8.882 -6.901 -0.574 1.00 92.81 84 ALA A CA 1
ATOM 677 C C . ALA A 1 84 ? -7.736 -7.896 -0.782 1.00 92.81 84 ALA A C 1
ATOM 679 O O . ALA A 1 84 ? -7.955 -9.040 -1.166 1.00 92.81 84 ALA A O 1
ATOM 680 N N . ILE A 1 85 ? -6.516 -7.494 -0.426 1.00 89.94 85 ILE A N 1
ATOM 681 C CA . ILE A 1 85 ? -5.354 -8.392 -0.521 1.00 89.94 85 ILE A CA 1
ATOM 682 C C . ILE A 1 85 ? -5.383 -9.534 0.512 1.00 89.94 85 ILE A C 1
ATOM 684 O O . ILE A 1 85 ? -4.639 -10.503 0.402 1.00 89.94 85 ILE A O 1
ATOM 688 N N . SER A 1 86 ? -6.235 -9.427 1.536 1.00 88.19 86 SER A N 1
ATOM 689 C CA . SER A 1 86 ? -6.596 -10.524 2.439 1.00 88.19 86 SER A CA 1
ATOM 690 C C . SER A 1 86 ? -8.008 -10.318 2.991 1.00 88.19 86 SER A C 1
ATOM 692 O O . SER A 1 86 ? -8.636 -9.275 2.773 1.00 88.19 86 SER A O 1
ATOM 694 N N . ASP A 1 87 ? -8.514 -11.267 3.781 1.00 86.06 87 ASP A N 1
ATOM 695 C CA . ASP A 1 87 ? -9.799 -11.104 4.474 1.00 86.06 87 ASP A CA 1
ATOM 696 C C . ASP A 1 87 ? -9.807 -9.878 5.399 1.00 86.06 87 ASP A C 1
ATOM 698 O O . ASP A 1 87 ? -10.835 -9.217 5.555 1.00 86.06 87 ASP A O 1
ATOM 702 N N . SER A 1 88 ? -8.647 -9.521 5.957 1.00 91.56 88 SER A N 1
ATOM 703 C CA . SER A 1 88 ? -8.513 -8.519 7.016 1.00 91.56 88 SER A CA 1
ATOM 704 C C . SER A 1 88 ? -7.900 -7.191 6.573 1.00 91.56 88 SER A C 1
ATOM 706 O O . SER A 1 88 ? -8.003 -6.219 7.324 1.00 91.56 88 SER A O 1
ATOM 708 N N . HIS A 1 89 ? -7.285 -7.119 5.390 1.00 95.12 89 HIS A N 1
ATOM 709 C CA . HIS A 1 89 ? -6.578 -5.927 4.915 1.00 95.12 89 HIS A CA 1
ATOM 710 C C . HIS A 1 89 ? -6.983 -5.525 3.502 1.00 95.12 89 HIS A C 1
ATOM 712 O O . HIS A 1 89 ? -7.399 -6.355 2.694 1.00 95.12 89 HIS A O 1
ATOM 718 N N . LEU A 1 90 ? -6.865 -4.229 3.234 1.00 95.94 90 LEU A N 1
ATOM 719 C CA . LEU A 1 90 ? -7.043 -3.647 1.914 1.00 95.94 90 LEU A CA 1
ATOM 720 C C . LEU A 1 90 ? -5.755 -2.968 1.458 1.00 95.94 90 LEU A C 1
ATOM 722 O O . LEU A 1 90 ? -4.955 -2.516 2.284 1.00 95.94 90 LEU A O 1
ATOM 726 N N . LEU A 1 91 ? -5.605 -2.879 0.144 1.00 96.62 91 LEU A N 1
ATOM 727 C CA . LEU A 1 91 ? -4.593 -2.093 -0.537 1.00 96.62 91 LEU A CA 1
ATOM 728 C C . LEU A 1 91 ? -5.303 -1.162 -1.514 1.00 96.62 91 LEU A C 1
ATOM 730 O O . LEU A 1 91 ? -6.121 -1.606 -2.313 1.00 96.62 91 LEU A O 1
ATOM 734 N N . ALA A 1 92 ? -4.995 0.123 -1.434 1.00 96.25 92 ALA A N 1
ATOM 735 C CA . ALA A 1 92 ? -5.414 1.115 -2.407 1.00 96.25 92 ALA A CA 1
ATOM 736 C C . ALA A 1 92 ? -4.188 1.663 -3.127 1.00 96.25 92 ALA A C 1
ATOM 738 O O . ALA A 1 92 ? -3.133 1.806 -2.512 1.00 96.25 92 ALA A O 1
ATOM 739 N N . LEU A 1 93 ? -4.340 1.998 -4.399 1.00 94.88 93 LEU A N 1
ATOM 740 C CA . LEU A 1 93 ? -3.352 2.707 -5.198 1.00 94.88 93 LEU A CA 1
ATOM 741 C C . LEU A 1 93 ? -3.997 3.983 -5.713 1.00 94.88 93 LEU A C 1
ATOM 743 O O . LEU A 1 93 ? -5.121 3.934 -6.217 1.00 94.88 93 LEU A O 1
ATOM 747 N N . ALA A 1 94 ? -3.262 5.089 -5.637 1.00 94.19 94 ALA A N 1
ATOM 748 C CA . ALA A 1 94 ? -3.523 6.214 -6.510 1.00 94.19 94 ALA A CA 1
ATOM 749 C C . ALA A 1 94 ? -2.300 6.652 -7.310 1.00 94.19 94 ALA A C 1
ATOM 751 O O . ALA A 1 94 ? -1.187 6.662 -6.788 1.00 94.19 94 ALA A O 1
ATOM 752 N N . ILE A 1 95 ? -2.514 7.037 -8.563 1.00 91.56 95 ILE A N 1
ATOM 753 C CA . ILE A 1 95 ? -1.498 7.484 -9.515 1.00 91.56 95 ILE A CA 1
ATOM 754 C C . ILE A 1 95 ? -1.743 8.965 -9.790 1.00 91.56 95 ILE A C 1
ATOM 756 O O . ILE A 1 95 ? -2.813 9.370 -10.229 1.00 91.56 95 ILE A O 1
ATOM 760 N N . PHE A 1 96 ? -0.744 9.804 -9.532 1.00 87.06 96 PHE A N 1
ATOM 761 C CA . PHE A 1 96 ? -0.884 11.258 -9.674 1.00 87.06 96 PHE A CA 1
ATOM 762 C C . PHE A 1 96 ? 0.080 11.861 -10.696 1.00 87.06 96 PHE A C 1
ATOM 764 O O . PHE A 1 96 ? -0.056 13.039 -11.036 1.00 87.06 96 PHE A O 1
ATOM 771 N N . THR A 1 97 ? 1.029 11.083 -11.220 1.00 84.25 97 THR A N 1
ATOM 772 C CA . THR A 1 97 ? 1.929 11.523 -12.290 1.00 84.25 97 THR A CA 1
ATOM 773 C C . THR A 1 97 ? 1.730 10.720 -13.575 1.00 84.25 97 THR A C 1
ATOM 775 O O . THR A 1 97 ? 1.330 9.558 -13.582 1.00 84.25 97 THR A O 1
ATOM 778 N N . SER A 1 98 ? 2.016 11.359 -14.712 1.00 82.75 98 SER A N 1
ATOM 779 C CA . SER A 1 98 ? 1.838 10.766 -16.044 1.00 82.75 98 SER A CA 1
ATOM 780 C C . SER A 1 98 ? 2.826 9.642 -16.370 1.00 82.75 98 SER A C 1
ATOM 782 O O . SER A 1 98 ? 2.600 8.896 -17.316 1.00 82.75 98 SER A O 1
ATOM 784 N N . ASP A 1 99 ? 3.933 9.555 -15.635 1.00 84.62 99 ASP A N 1
ATOM 785 C CA . ASP A 1 99 ? 4.929 8.481 -15.723 1.00 84.62 99 ASP A CA 1
ATOM 786 C C . ASP A 1 99 ? 4.563 7.256 -14.860 1.00 84.62 99 ASP A C 1
ATOM 788 O O . ASP A 1 99 ? 5.310 6.284 -14.842 1.00 84.62 99 ASP A O 1
ATOM 792 N N . GLY A 1 100 ? 3.404 7.271 -14.188 1.00 83.31 100 GLY A N 1
ATOM 793 C CA . GLY A 1 100 ? 2.903 6.159 -13.374 1.00 83.31 100 GLY A CA 1
ATOM 794 C C . GLY A 1 100 ? 3.246 6.254 -11.887 1.00 83.31 100 GLY A C 1
ATOM 795 O O . GLY A 1 100 ? 2.858 5.377 -11.120 1.00 83.31 100 GLY A O 1
ATOM 796 N N . GLY A 1 101 ? 3.935 7.317 -11.467 1.00 88.62 101 GLY A N 1
ATOM 797 C CA . GLY A 1 101 ? 4.205 7.629 -10.065 1.00 88.62 101 GLY A CA 1
ATOM 798 C C . GLY A 1 101 ? 2.933 7.819 -9.242 1.00 88.62 101 GLY A C 1
ATOM 799 O O . GLY A 1 101 ? 1.994 8.539 -9.611 1.00 88.62 101 GLY A O 1
ATOM 800 N N . GLY A 1 102 ? 2.913 7.148 -8.097 1.00 91.62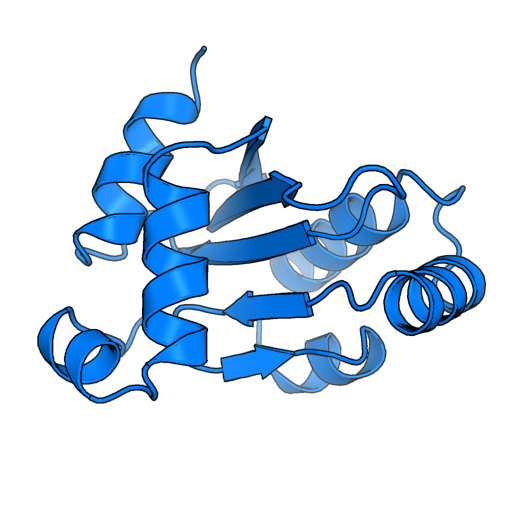 102 GLY A N 1
ATOM 801 C CA . GLY A 1 102 ? 1.733 7.063 -7.258 1.00 91.62 102 GLY A CA 1
ATOM 802 C C . GLY A 1 102 ? 2.043 6.810 -5.792 1.00 91.62 102 GLY A C 1
ATOM 803 O O . GLY A 1 102 ? 3.194 6.798 -5.346 1.00 91.62 102 GLY A O 1
ATOM 804 N N . CYS A 1 103 ? 0.990 6.592 -5.017 1.00 94.44 103 CYS A N 1
ATOM 805 C CA . CYS A 1 103 ? 1.119 6.113 -3.658 1.00 94.44 103 CYS A CA 1
ATOM 806 C C . CYS A 1 103 ? 0.097 5.028 -3.345 1.00 94.44 103 CYS A C 1
ATOM 808 O O . CYS A 1 103 ? -1.080 5.095 -3.701 1.00 94.44 103 CYS A O 1
ATOM 810 N N . TYR A 1 104 ? 0.593 4.015 -2.651 1.00 96.06 104 TYR A N 1
ATOM 811 C CA . TYR A 1 104 ? -0.203 2.950 -2.090 1.00 96.06 104 TYR A CA 1
ATOM 812 C C . TYR A 1 104 ? -0.635 3.317 -0.670 1.00 96.06 104 TYR A C 1
ATOM 814 O O . TYR A 1 104 ? 0.134 3.907 0.091 1.00 96.06 104 TYR A O 1
ATOM 822 N N . VAL A 1 105 ? -1.841 2.914 -0.283 1.00 97.06 105 VAL A N 1
ATOM 823 C CA . VAL A 1 105 ? -2.312 2.920 1.105 1.00 97.06 105 VAL A CA 1
ATOM 824 C C . VAL A 1 105 ? -2.687 1.498 1.487 1.00 97.06 105 VAL A C 1
ATOM 826 O O . VAL A 1 105 ? -3.587 0.901 0.904 1.00 97.06 105 VAL A O 1
ATOM 829 N N . PHE A 1 106 ? -2.003 0.965 2.491 1.00 97.12 106 PHE A N 1
ATOM 830 C CA . PHE A 1 106 ? -2.266 -0.345 3.067 1.00 97.12 106 PHE A CA 1
ATOM 831 C C . PHE A 1 106 ? -2.831 -0.176 4.475 1.00 97.12 106 PHE A C 1
ATOM 833 O O . PHE A 1 106 ? -2.306 0.599 5.279 1.00 97.12 106 PHE A O 1
ATOM 840 N N . ALA A 1 107 ? -3.918 -0.881 4.781 1.00 96.75 107 ALA A N 1
ATOM 841 C CA . ALA A 1 107 ? -4.576 -0.763 6.075 1.00 96.75 107 ALA A CA 1
ATOM 842 C C . ALA A 1 107 ? -5.404 -2.000 6.424 1.00 96.75 107 ALA A C 1
ATOM 844 O O . ALA A 1 107 ? -5.911 -2.712 5.553 1.00 96.75 107 ALA A O 1
ATOM 845 N N . SER A 1 108 ? -5.624 -2.211 7.722 1.00 95.25 108 SER A N 1
ATOM 846 C CA . SER A 1 108 ? -6.627 -3.172 8.179 1.00 95.25 108 SER A CA 1
ATOM 847 C C . SER A 1 108 ? -8.038 -2.679 7.851 1.00 95.25 108 SER A C 1
ATOM 849 O O . SER A 1 108 ? -8.401 -1.543 8.165 1.00 95.25 108 SER A O 1
ATOM 851 N N . LYS A 1 109 ? -8.893 -3.570 7.337 1.00 94.06 109 LYS A N 1
ATOM 852 C CA . LYS A 1 109 ? -10.328 -3.316 7.134 1.00 94.06 109 LYS A CA 1
ATOM 853 C C . LYS A 1 109 ? -11.073 -3.039 8.445 1.00 94.06 109 LYS A C 1
ATOM 855 O O . LYS A 1 109 ? -12.185 -2.518 8.413 1.00 94.06 109 LYS A O 1
ATOM 860 N N . LEU A 1 110 ? -10.487 -3.367 9.597 1.00 93.50 110 LEU A N 1
ATOM 861 C CA . LEU A 1 110 ? -11.066 -3.058 10.907 1.00 93.50 110 LEU A CA 1
ATOM 862 C C . LEU A 1 110 ? -10.771 -1.628 11.375 1.00 93.50 110 LEU A C 1
ATOM 864 O O . LEU A 1 110 ? -11.447 -1.151 12.289 1.00 93.50 110 LEU A O 1
ATOM 868 N N . SER A 1 111 ? -9.815 -0.935 10.742 1.00 94.25 111 SER A N 1
ATOM 869 C CA . SER A 1 111 ? -9.516 0.460 11.066 1.00 94.25 111 SER A CA 1
ATOM 870 C C . SER A 1 111 ? -10.761 1.330 10.899 1.00 94.25 111 SER A C 1
ATOM 872 O O . SER A 1 111 ? -11.539 1.156 9.953 1.00 94.25 111 SER A O 1
ATOM 874 N N . GLN A 1 112 ? -10.950 2.236 11.857 1.00 93.62 112 GLN A N 1
ATOM 875 C CA . GLN A 1 112 ? -12.077 3.167 11.918 1.00 93.62 112 GLN A CA 1
ATOM 876 C C . GLN A 1 112 ? -11.719 4.556 11.382 1.00 93.62 112 GLN A C 1
ATOM 878 O O . GLN A 1 112 ? -12.570 5.441 11.422 1.00 93.62 112 GLN A O 1
ATOM 883 N N . THR A 1 113 ? -10.492 4.755 10.888 1.00 95.75 113 THR A N 1
ATOM 884 C CA . THR A 1 113 ? -10.080 6.042 10.322 1.00 95.75 113 THR A CA 1
ATOM 885 C C . THR A 1 113 ? -10.940 6.384 9.111 1.00 95.75 113 THR A C 1
ATOM 887 O O . THR A 1 113 ? -11.359 5.513 8.337 1.00 95.75 113 THR A O 1
ATOM 890 N N . HIS A 1 114 ? -11.207 7.672 8.930 1.00 94.50 114 HIS A N 1
ATOM 891 C CA . HIS A 1 114 ? -12.058 8.168 7.860 1.00 94.50 114 HIS A CA 1
ATOM 892 C C . HIS A 1 114 ? -11.549 7.732 6.482 1.00 94.50 114 HIS A C 1
ATOM 894 O O . HIS A 1 114 ? -12.331 7.235 5.678 1.00 94.50 114 HIS A O 1
ATOM 900 N N . ILE A 1 115 ? -10.239 7.829 6.230 1.00 94.69 115 ILE A N 1
ATOM 901 C CA . ILE A 1 115 ? -9.646 7.382 4.961 1.00 94.69 115 ILE A CA 1
ATOM 902 C C . ILE A 1 115 ? -9.916 5.901 4.680 1.00 94.69 115 ILE A C 1
ATOM 904 O O . ILE A 1 115 ? -10.319 5.556 3.575 1.00 94.69 115 ILE A O 1
ATOM 908 N N . VAL A 1 116 ? -9.747 5.023 5.670 1.00 95.00 116 VAL A N 1
ATOM 909 C CA . VAL A 1 116 ? -9.955 3.583 5.478 1.00 95.00 116 VAL A CA 1
ATOM 910 C C . VAL A 1 116 ? -11.433 3.279 5.250 1.00 95.00 116 VAL A C 1
ATOM 912 O O . VAL A 1 116 ? -11.764 2.410 4.447 1.00 95.00 116 VAL A O 1
ATOM 915 N N . ASN A 1 117 ? -12.336 4.008 5.906 1.00 94.50 117 ASN A N 1
ATOM 916 C CA . ASN A 1 117 ? -13.769 3.868 5.668 1.00 94.50 117 ASN A CA 1
ATOM 917 C C . ASN A 1 117 ? -14.184 4.307 4.258 1.00 94.50 117 ASN A C 1
ATOM 919 O O . ASN A 1 117 ? -14.979 3.600 3.646 1.00 94.50 117 ASN A O 1
ATOM 923 N N . GLU A 1 118 ? -13.622 5.394 3.725 1.00 94.69 118 GLU A N 1
ATOM 924 C CA . GLU A 1 118 ? -13.859 5.804 2.333 1.00 94.69 118 GLU A CA 1
ATOM 925 C C . GLU A 1 118 ? -13.323 4.757 1.349 1.00 94.69 118 GLU A C 1
ATOM 927 O O . GLU A 1 118 ? -14.053 4.300 0.475 1.00 94.69 118 GLU A O 1
ATOM 932 N N . LEU A 1 119 ? -12.090 4.275 1.542 1.00 94.25 119 LEU A N 1
ATOM 933 C CA . LEU A 1 119 ? -11.495 3.263 0.661 1.00 94.25 119 LEU A CA 1
ATOM 934 C C . LEU A 1 119 ? -12.315 1.966 0.615 1.00 94.25 119 LEU A C 1
ATOM 936 O O . LEU A 1 119 ? -12.471 1.374 -0.450 1.00 94.25 119 LEU A O 1
ATOM 940 N N . LYS A 1 120 ? -12.924 1.543 1.729 1.00 93.38 120 LYS A N 1
ATOM 941 C CA . LYS A 1 120 ? -13.801 0.357 1.745 1.00 93.38 120 LYS A CA 1
ATOM 942 C C . LYS A 1 120 ? -15.003 0.470 0.812 1.00 93.38 120 LYS A C 1
ATOM 944 O O . LYS A 1 120 ? -15.497 -0.562 0.366 1.00 93.38 120 LYS A O 1
ATOM 949 N N . ILE A 1 121 ? -15.481 1.680 0.519 1.00 92.06 121 ILE A N 1
ATOM 950 C CA . ILE A 1 121 ? -16.601 1.894 -0.410 1.00 92.06 121 ILE A CA 1
ATOM 951 C C . ILE A 1 121 ? -16.214 1.431 -1.825 1.00 92.06 121 ILE A C 1
ATOM 953 O O . ILE A 1 121 ? -17.074 0.981 -2.578 1.00 92.06 121 ILE A O 1
ATOM 957 N N . HIS A 1 122 ? -14.922 1.469 -2.159 1.00 88.81 122 HIS A N 1
ATOM 958 C CA . HIS A 1 122 ? -14.395 1.090 -3.468 1.00 88.81 122 HIS A CA 1
ATOM 959 C C . HIS A 1 122 ? -14.088 -0.410 -3.622 1.00 88.81 122 HIS A C 1
ATOM 961 O O . HIS A 1 122 ? -13.921 -0.851 -4.749 1.00 88.81 122 HIS A O 1
ATOM 967 N N . LEU A 1 123 ? -14.086 -1.209 -2.544 1.00 83.75 123 LEU A N 1
ATOM 968 C CA . LEU A 1 123 ? -13.717 -2.642 -2.565 1.00 83.75 123 LEU A CA 1
ATOM 969 C C . LEU A 1 123 ? -14.640 -3.556 -3.401 1.00 83.75 123 LEU A C 1
ATOM 971 O O . LEU A 1 123 ? -14.347 -4.737 -3.538 1.00 83.75 123 LEU A O 1
ATOM 975 N N . ASN A 1 124 ? -15.778 -3.060 -3.894 1.00 61.50 124 ASN A N 1
ATOM 976 C CA . ASN A 1 124 ? -16.787 -3.861 -4.604 1.00 61.50 124 ASN A CA 1
ATOM 977 C C . ASN A 1 124 ? -17.253 -3.226 -5.929 1.00 61.50 124 ASN A C 1
ATOM 979 O O . ASN A 1 124 ? -18.335 -3.574 -6.409 1.00 61.50 124 ASN A O 1
ATOM 983 N N . ASN A 1 125 ? -16.496 -2.271 -6.476 1.00 48.78 125 ASN A N 1
ATOM 984 C CA . ASN A 1 125 ? -16.774 -1.673 -7.788 1.00 48.78 125 ASN A CA 1
ATOM 985 C C . ASN A 1 125 ? -15.904 -2.317 -8.864 1.00 48.78 125 ASN A C 1
ATOM 987 O O . ASN A 1 125 ? -16.426 -2.484 -9.989 1.00 48.78 125 ASN A O 1
#